Protein AF-A0A7G2CP36-F1 (afdb_monomer_lite)

Sequence (79 aa):
MSFPFWTNVFNYTYARGYIRIPIVLSVPILFNKYVLYQYEPLFQKWNAGHNQRDIWDRLEIKVANDAAVDAEEAALAEE

Structure (mmCIF, N/CA/C/O backbone):
data_AF-A0A7G2CP36-F1
#
_entry.id   AF-A0A7G2CP36-F1
#
loop_
_atom_site.group_PDB
_atom_site.id
_atom_site.type_symbol
_atom_site.label_atom_id
_atom_site.label_alt_id
_atom_site.label_comp_id
_atom_site.label_asym_id
_atom_site.label_entity_id
_atom_site.label_seq_id
_atom_site.pdbx_PDB_ins_code
_atom_site.Cartn_x
_atom_site.Cartn_y
_atom_site.Cartn_z
_atom_site.occupancy
_atom_site.B_iso_or_equiv
_atom_site.auth_seq_id
_atom_site.auth_comp_id
_atom_site.auth_asym_id
_atom_site.auth_atom_id
_atom_site.pdbx_PDB_model_num
ATOM 1 N N . MET A 1 1 ? 33.087 6.857 -27.743 1.00 53.81 1 MET A N 1
ATOM 2 C CA . MET A 1 1 ? 31.966 7.756 -27.394 1.00 53.81 1 MET A CA 1
ATOM 3 C C . MET A 1 1 ? 31.214 7.135 -26.227 1.00 53.81 1 MET A C 1
ATOM 5 O O . MET A 1 1 ? 30.724 6.024 -26.376 1.00 53.81 1 MET A O 1
ATOM 9 N N . SER A 1 2 ? 31.184 7.793 -25.067 1.00 68.38 2 SER A N 1
ATOM 10 C CA . SER A 1 2 ? 30.319 7.384 -23.955 1.00 68.38 2 SER A CA 1
ATOM 11 C C . SER A 1 2 ? 28.878 7.694 -24.348 1.00 68.38 2 SER A C 1
ATOM 13 O O . SER A 1 2 ? 28.531 8.865 -24.488 1.00 68.38 2 SER A O 1
ATOM 15 N N . PHE A 1 3 ? 28.049 6.674 -24.564 1.00 70.00 3 PHE A N 1
ATOM 16 C CA . PHE A 1 3 ? 26.615 6.902 -24.719 1.00 70.00 3 PHE A CA 1
ATOM 17 C C . PHE A 1 3 ? 26.044 7.405 -23.385 1.00 70.00 3 PHE A C 1
ATOM 19 O O . PHE A 1 3 ? 26.369 6.825 -22.344 1.00 70.00 3 PHE A O 1
ATOM 26 N N . PRO A 1 4 ? 25.209 8.460 -23.377 1.00 88.62 4 PRO A N 1
ATOM 27 C CA . PRO A 1 4 ? 24.565 8.915 -22.154 1.00 88.62 4 PRO A CA 1
ATOM 28 C C . PRO A 1 4 ? 23.759 7.767 -21.542 1.00 88.62 4 PRO A C 1
ATOM 30 O O . PRO A 1 4 ? 23.029 7.069 -22.249 1.00 88.62 4 PRO A O 1
ATOM 33 N N . PHE A 1 5 ? 23.890 7.572 -20.229 1.00 88.06 5 PHE A N 1
ATOM 34 C CA . PHE A 1 5 ? 23.273 6.454 -19.507 1.00 88.06 5 PHE A CA 1
ATOM 35 C C . PHE A 1 5 ? 21.779 6.296 -19.838 1.00 88.06 5 PHE A C 1
ATOM 37 O O . PHE A 1 5 ? 21.336 5.216 -20.224 1.00 88.06 5 PHE A O 1
ATOM 44 N N . TRP A 1 6 ? 21.021 7.394 -19.802 1.00 86.94 6 TRP A N 1
ATOM 45 C CA . TRP A 1 6 ? 19.585 7.391 -20.087 1.00 86.94 6 TRP A CA 1
ATOM 46 C C . TRP A 1 6 ? 19.239 7.049 -21.538 1.00 86.94 6 TRP A C 1
ATOM 48 O O . TRP A 1 6 ? 18.231 6.390 -21.785 1.00 86.94 6 TRP A O 1
ATOM 58 N N . THR A 1 7 ? 20.091 7.424 -22.493 1.00 87.69 7 THR A N 1
ATOM 59 C CA . THR A 1 7 ? 19.929 7.042 -23.902 1.00 87.69 7 THR A CA 1
ATOM 60 C C . THR A 1 7 ? 20.078 5.533 -24.074 1.00 87.69 7 THR A C 1
ATOM 62 O O . THR A 1 7 ? 19.281 4.911 -24.775 1.00 87.69 7 THR A O 1
ATOM 65 N N . ASN A 1 8 ? 21.048 4.921 -23.388 1.00 88.12 8 ASN A N 1
ATOM 66 C CA . ASN A 1 8 ? 21.192 3.467 -23.382 1.00 88.12 8 ASN A CA 1
ATOM 67 C C . ASN A 1 8 ? 19.981 2.790 -22.737 1.00 88.12 8 ASN A C 1
ATOM 69 O O . ASN A 1 8 ? 19.398 1.894 -23.343 1.00 88.12 8 ASN A O 1
ATOM 73 N N . VAL A 1 9 ? 19.554 3.244 -21.556 1.00 86.69 9 VAL A N 1
ATOM 74 C CA . VAL A 1 9 ? 18.376 2.683 -20.876 1.00 86.69 9 VAL A CA 1
ATOM 75 C C . VAL A 1 9 ? 17.155 2.727 -21.794 1.00 86.69 9 VAL A C 1
ATOM 77 O O . VAL A 1 9 ? 16.519 1.694 -21.999 1.00 86.69 9 VAL A O 1
ATOM 80 N N . PHE A 1 10 ? 16.868 3.872 -22.415 1.00 86.75 10 PHE A N 1
ATOM 81 C CA . PHE A 1 10 ? 15.743 4.016 -23.339 1.00 86.75 10 PHE A CA 1
ATOM 82 C C . PHE A 1 10 ? 15.825 3.040 -24.524 1.00 86.75 10 PHE A C 1
ATOM 84 O O . PHE A 1 10 ? 14.849 2.351 -24.828 1.00 86.75 10 PHE A O 1
ATOM 91 N N . ASN A 1 11 ? 16.996 2.916 -25.152 1.00 86.69 11 ASN A N 1
ATOM 92 C CA . ASN A 1 11 ? 17.185 2.025 -26.298 1.00 86.69 11 ASN A CA 1
ATOM 93 C C . ASN A 1 11 ? 16.968 0.546 -25.947 1.00 86.69 11 ASN A C 1
ATOM 95 O O . ASN A 1 11 ? 16.421 -0.204 -26.755 1.00 86.69 11 ASN A O 1
ATOM 99 N N . TYR A 1 12 ? 17.348 0.124 -24.742 1.00 83.69 12 TYR A N 1
ATOM 100 C CA . TYR A 1 12 ? 17.204 -1.271 -24.320 1.00 83.69 12 TYR A CA 1
ATOM 101 C C . TYR A 1 12 ? 15.844 -1.601 -23.697 1.00 83.69 12 TYR A C 1
ATOM 103 O O . TYR A 1 12 ? 15.454 -2.766 -23.700 1.00 83.69 12 TYR A O 1
ATOM 111 N N . THR A 1 13 ? 15.103 -0.608 -23.199 1.00 82.06 13 THR A N 1
ATOM 112 C CA . THR A 1 13 ? 13.845 -0.844 -22.465 1.00 82.06 13 THR A CA 1
ATOM 113 C C . THR A 1 13 ? 12.594 -0.350 -23.196 1.00 82.06 13 THR A C 1
ATOM 115 O O . THR A 1 13 ? 11.535 -0.958 -23.063 1.00 82.06 13 THR A O 1
ATOM 118 N N . TYR A 1 14 ? 12.698 0.695 -24.023 1.00 81.12 14 TYR A N 1
ATOM 119 C CA . TYR A 1 14 ? 11.543 1.351 -24.652 1.00 81.12 14 TYR A CA 1
ATOM 120 C C . TYR A 1 14 ? 11.553 1.353 -26.186 1.00 81.12 14 TYR A C 1
ATOM 122 O O . TYR A 1 14 ? 10.490 1.536 -26.784 1.00 81.12 14 TYR A O 1
ATOM 130 N N . ALA A 1 15 ? 12.691 1.100 -26.844 1.00 81.12 15 ALA A N 1
ATOM 131 C CA . ALA A 1 15 ? 12.769 1.132 -28.311 1.00 81.12 15 ALA A CA 1
ATOM 132 C C . ALA A 1 15 ? 12.081 -0.055 -29.009 1.00 81.12 15 ALA A C 1
ATOM 134 O O . ALA A 1 15 ? 11.749 0.033 -30.190 1.00 81.12 15 ALA A O 1
ATOM 135 N N . ARG A 1 16 ? 11.847 -1.171 -28.304 1.00 82.81 16 ARG A N 1
ATOM 136 C CA . ARG A 1 16 ? 11.191 -2.364 -28.862 1.00 82.81 16 ARG A CA 1
ATOM 137 C C . ARG A 1 16 ? 9.855 -2.620 -28.176 1.00 82.81 16 ARG A C 1
ATOM 139 O O . ARG A 1 16 ? 9.794 -2.760 -26.956 1.00 82.81 16 ARG A O 1
ATOM 146 N N . GLY A 1 17 ? 8.786 -2.737 -28.968 1.00 78.19 17 GLY A N 1
ATOM 147 C CA . GLY A 1 17 ? 7.415 -2.882 -28.464 1.00 78.19 17 GLY A CA 1
ATOM 148 C C . GLY A 1 17 ? 7.218 -4.074 -27.522 1.00 78.19 17 GLY A C 1
ATOM 149 O O . GLY A 1 17 ? 6.593 -3.923 -26.478 1.00 78.19 17 GLY A O 1
ATOM 150 N N . TYR A 1 18 ? 7.822 -5.224 -27.831 1.00 85.88 18 TYR A N 1
ATOM 151 C CA . TYR A 1 18 ? 7.719 -6.435 -27.008 1.00 85.88 18 TYR A CA 1
ATOM 152 C C . TYR A 1 18 ? 8.450 -6.340 -25.655 1.00 85.88 18 TYR A C 1
ATOM 154 O O . TYR A 1 18 ? 8.172 -7.135 -24.767 1.00 85.88 18 TYR A O 1
ATOM 162 N N . ILE A 1 19 ? 9.361 -5.373 -25.485 1.00 85.88 19 ILE A N 1
ATOM 163 C CA . ILE A 1 19 ? 10.020 -5.070 -24.201 1.00 85.88 19 ILE A CA 1
ATOM 164 C C . ILE A 1 19 ? 9.227 -3.988 -23.457 1.00 85.88 19 ILE A C 1
ATOM 166 O O . ILE A 1 19 ? 8.943 -4.118 -22.268 1.00 85.88 19 ILE A O 1
ATOM 170 N N . ARG A 1 20 ? 8.795 -2.948 -24.182 1.00 89.06 20 ARG A N 1
ATOM 171 C CA . ARG A 1 20 ? 8.029 -1.823 -23.636 1.00 89.06 20 ARG A CA 1
ATOM 172 C C . ARG A 1 20 ? 6.692 -2.253 -23.038 1.00 89.06 20 ARG A C 1
ATOM 174 O O . ARG A 1 20 ? 6.339 -1.782 -21.964 1.00 89.06 20 ARG A O 1
ATOM 181 N N . ILE A 1 21 ? 5.927 -3.097 -23.735 1.00 87.94 21 ILE A N 1
ATOM 182 C CA . ILE A 1 21 ? 4.563 -3.468 -23.321 1.00 87.94 21 ILE A CA 1
ATOM 183 C C . ILE A 1 21 ? 4.562 -4.136 -21.930 1.00 87.94 21 ILE A C 1
ATOM 185 O O . ILE A 1 21 ? 3.851 -3.637 -21.059 1.00 87.94 21 ILE A O 1
ATOM 189 N N . PRO A 1 22 ? 5.385 -5.169 -21.650 1.00 90.00 22 PRO A N 1
ATOM 190 C CA . PRO A 1 22 ? 5.496 -5.735 -20.303 1.00 90.00 22 PRO A CA 1
ATOM 191 C C . PRO A 1 22 ? 5.885 -4.717 -19.225 1.00 90.00 22 PRO A C 1
ATOM 193 O O . PRO A 1 22 ? 5.336 -4.754 -18.125 1.00 90.00 22 PRO A O 1
ATOM 196 N N . ILE A 1 23 ? 6.798 -3.787 -19.524 1.00 89.06 23 ILE A N 1
ATOM 197 C CA . ILE A 1 23 ? 7.216 -2.737 -18.578 1.00 89.06 23 ILE A CA 1
ATOM 198 C C . ILE A 1 23 ? 6.040 -1.806 -18.264 1.00 89.06 23 ILE A C 1
ATOM 200 O O . ILE A 1 23 ? 5.722 -1.583 -17.100 1.00 89.06 23 ILE A O 1
ATOM 204 N N . VAL A 1 24 ? 5.343 -1.314 -19.289 1.00 88.50 24 VAL A N 1
ATOM 205 C CA . VAL A 1 24 ? 4.201 -0.401 -19.119 1.00 88.50 24 VAL A CA 1
ATOM 206 C C . VAL A 1 24 ? 3.044 -1.066 -18.367 1.00 88.50 24 VAL A C 1
ATOM 208 O O . VAL A 1 24 ? 2.344 -0.387 -17.625 1.00 88.50 24 VAL A O 1
ATOM 211 N N . LEU A 1 25 ? 2.858 -2.382 -18.503 1.00 92.06 25 LEU A N 1
ATOM 212 C CA . LEU A 1 25 ? 1.832 -3.122 -17.760 1.00 92.06 25 LEU A CA 1
ATOM 213 C C . LEU A 1 25 ? 2.245 -3.432 -16.313 1.00 92.06 25 LEU A C 1
ATOM 215 O O . LEU A 1 25 ? 1.409 -3.393 -15.413 1.00 92.06 25 LEU A O 1
ATOM 219 N N . SER A 1 26 ? 3.521 -3.734 -16.073 1.00 92.94 26 SER A N 1
ATOM 220 C CA . SER A 1 26 ? 4.016 -4.104 -14.740 1.00 92.94 26 SER A CA 1
ATOM 221 C C . SER A 1 26 ? 4.246 -2.901 -13.827 1.00 92.94 26 SER A C 1
ATOM 223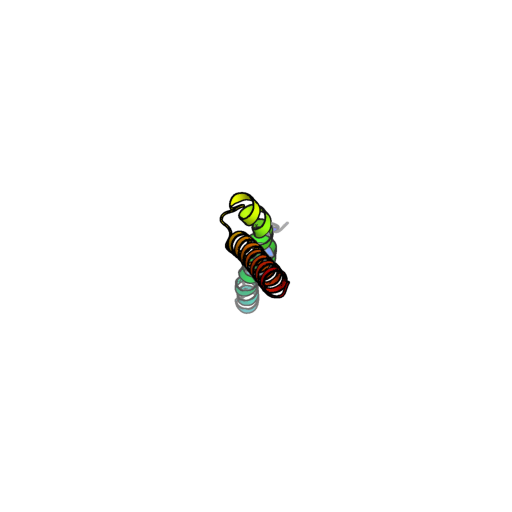 O O . SER A 1 26 ? 3.986 -3.000 -12.628 1.00 92.94 26 SER A O 1
ATOM 225 N N . VAL A 1 27 ? 4.674 -1.754 -14.365 1.00 92.75 27 VAL A N 1
ATOM 226 C CA . VAL A 1 27 ? 4.958 -0.550 -13.568 1.00 92.75 27 VAL A CA 1
ATOM 227 C C . VAL A 1 27 ? 3.748 -0.092 -12.740 1.00 92.75 27 VAL A C 1
ATOM 229 O O . VAL A 1 27 ? 3.931 0.088 -11.539 1.00 92.75 27 VAL A O 1
ATOM 232 N N . PRO A 1 28 ? 2.515 0.030 -13.274 1.00 91.69 28 PRO A N 1
ATOM 233 C CA . PRO A 1 28 ? 1.346 0.396 -12.472 1.00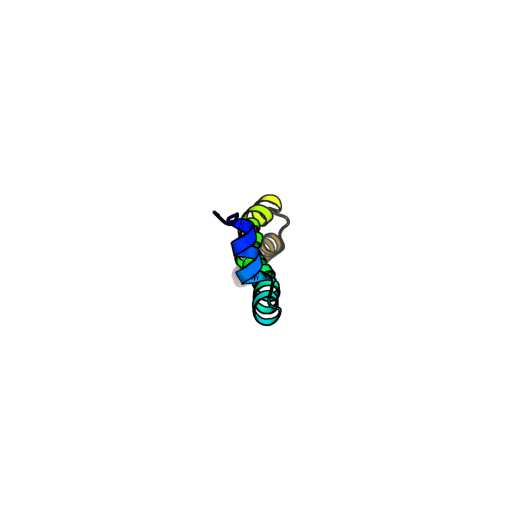 91.69 28 PRO A CA 1
ATOM 234 C C . PRO A 1 28 ? 1.029 -0.611 -11.361 1.00 91.69 28 PRO A C 1
ATOM 236 O O . PRO A 1 28 ? 0.671 -0.211 -10.256 1.00 91.69 28 PRO A O 1
ATOM 239 N N . ILE A 1 29 ? 1.195 -1.911 -11.628 1.00 93.12 29 ILE A N 1
ATOM 240 C CA . ILE A 1 29 ? 0.937 -2.979 -10.648 1.00 93.12 29 ILE A CA 1
ATOM 241 C C . ILE A 1 29 ? 1.927 -2.870 -9.487 1.00 93.12 29 ILE A C 1
ATOM 243 O O . ILE A 1 29 ? 1.536 -2.872 -8.318 1.00 93.12 29 ILE A O 1
ATOM 247 N N . LEU A 1 30 ? 3.215 -2.743 -9.811 1.00 93.12 30 LEU A N 1
ATOM 248 C CA . LEU A 1 30 ? 4.273 -2.600 -8.817 1.00 93.12 30 LEU A CA 1
ATOM 249 C C . LEU A 1 30 ? 4.154 -1.268 -8.073 1.00 93.12 30 LEU A C 1
ATOM 251 O O . LEU A 1 30 ? 4.307 -1.245 -6.858 1.00 93.12 30 LEU A O 1
ATOM 255 N N . PHE A 1 31 ? 3.822 -0.178 -8.762 1.00 91.50 31 PHE A N 1
ATOM 256 C CA . PHE A 1 31 ? 3.597 1.123 -8.138 1.00 91.50 31 PHE A CA 1
ATOM 257 C C . PHE A 1 31 ? 2.440 1.068 -7.137 1.00 91.50 31 PHE A C 1
ATOM 259 O O . PHE A 1 31 ? 2.579 1.522 -6.005 1.00 91.50 31 PHE A O 1
ATOM 266 N N . ASN A 1 32 ? 1.321 0.445 -7.501 1.00 89.88 32 ASN A N 1
ATOM 267 C CA . ASN A 1 32 ? 0.194 0.300 -6.587 1.00 89.88 32 ASN A CA 1
ATOM 268 C C . ASN A 1 32 ? 0.591 -0.521 -5.342 1.00 89.88 32 ASN A C 1
ATOM 270 O O . ASN A 1 32 ? 0.418 -0.076 -4.208 1.00 89.88 32 ASN A O 1
ATOM 274 N N . LYS A 1 33 ? 1.244 -1.670 -5.547 1.00 87.06 33 LYS A N 1
ATOM 275 C CA . LYS A 1 33 ? 1.649 -2.566 -4.455 1.00 87.06 33 LYS A CA 1
ATOM 276 C C . LYS A 1 33 ? 2.742 -1.998 -3.546 1.00 87.06 33 LYS A C 1
ATOM 278 O O . LYS A 1 33 ? 2.702 -2.221 -2.342 1.00 87.06 33 LYS A O 1
ATOM 283 N N . TYR A 1 34 ? 3.751 -1.344 -4.111 1.00 88.12 34 TYR A N 1
ATOM 284 C CA . TYR A 1 34 ? 4.945 -0.946 -3.365 1.00 88.12 34 TYR A CA 1
ATOM 285 C C . TYR A 1 34 ? 4.979 0.529 -3.009 1.00 88.12 34 TYR A C 1
ATOM 287 O O . TYR A 1 34 ? 5.755 0.885 -2.135 1.00 88.12 34 TYR A O 1
ATOM 295 N N . VAL A 1 35 ? 4.185 1.380 -3.653 1.00 87.38 35 VAL A N 1
ATOM 296 C CA . VAL A 1 35 ? 4.159 2.815 -3.355 1.00 87.38 35 VAL A CA 1
ATOM 297 C C . VAL A 1 35 ? 2.843 3.174 -2.687 1.00 87.38 35 VAL A C 1
ATOM 299 O O . VAL A 1 35 ? 2.858 3.577 -1.530 1.00 87.38 35 VAL A O 1
ATOM 302 N N . LEU A 1 36 ? 1.702 2.959 -3.351 1.00 86.12 36 LEU A N 1
ATOM 303 C CA . LEU A 1 36 ? 0.403 3.380 -2.806 1.00 86.12 36 LEU A CA 1
ATOM 304 C C . LEU A 1 36 ? 0.059 2.676 -1.489 1.00 86.12 36 LEU A C 1
ATOM 306 O O . LEU A 1 36 ? -0.309 3.342 -0.525 1.00 86.12 36 LEU A O 1
ATOM 310 N N . TYR A 1 37 ? 0.282 1.364 -1.403 1.00 84.38 37 TYR A N 1
ATOM 311 C CA . TYR A 1 37 ? 0.055 0.605 -0.167 1.00 84.38 37 TYR A CA 1
ATOM 312 C C . TYR A 1 37 ? 0.899 1.077 1.028 1.00 84.38 37 TYR A C 1
ATOM 314 O O . TYR A 1 37 ? 0.493 0.868 2.168 1.00 84.38 37 TYR A O 1
ATOM 322 N N . GLN A 1 38 ? 2.046 1.734 0.811 1.00 87.31 38 GLN A N 1
ATOM 323 C CA . GLN A 1 38 ? 2.828 2.290 1.924 1.00 87.31 38 GLN A CA 1
ATOM 324 C C . GLN A 1 38 ? 2.161 3.511 2.562 1.00 87.31 38 GLN A C 1
ATOM 326 O O . GLN A 1 38 ? 2.436 3.817 3.720 1.00 87.31 38 GLN A O 1
ATOM 331 N N . TYR A 1 39 ? 1.291 4.207 1.828 1.00 86.69 39 TYR A N 1
ATOM 332 C CA . TYR A 1 39 ? 0.565 5.363 2.347 1.00 86.69 39 TYR A CA 1
ATOM 333 C C . TYR A 1 39 ? -0.708 4.973 3.096 1.00 86.69 39 TYR A C 1
ATOM 335 O O . TYR A 1 39 ? -1.228 5.796 3.844 1.00 86.69 39 TYR A O 1
ATOM 343 N N . GLU A 1 40 ? -1.177 3.730 2.961 1.00 85.50 40 GLU A N 1
ATOM 344 C CA . GLU A 1 40 ? -2.386 3.235 3.626 1.00 85.50 40 GLU A CA 1
ATOM 345 C C . GLU A 1 40 ? -2.351 3.440 5.156 1.00 85.50 40 GLU A C 1
ATOM 347 O O . GLU A 1 40 ? -3.296 4.021 5.688 1.00 85.50 40 GLU A O 1
ATOM 352 N N . PRO A 1 41 ? -1.270 3.109 5.897 1.00 85.88 41 PRO A N 1
ATOM 353 C CA . PRO A 1 41 ? -1.227 3.356 7.341 1.00 85.88 41 PRO A CA 1
ATOM 354 C C . PRO A 1 41 ? -1.263 4.847 7.697 1.00 85.88 41 PRO A C 1
ATOM 356 O O . PRO A 1 41 ? -1.854 5.238 8.704 1.00 85.88 41 PRO A O 1
ATOM 359 N N . LEU A 1 42 ? -0.637 5.696 6.877 1.00 87.50 42 LEU A N 1
ATOM 360 C CA . LEU A 1 42 ? -0.649 7.143 7.083 1.00 87.50 42 LEU A CA 1
ATOM 361 C C . LEU A 1 42 ? -2.050 7.712 6.836 1.00 87.50 42 LEU A C 1
ATOM 363 O O . LEU A 1 42 ? -2.518 8.544 7.609 1.00 87.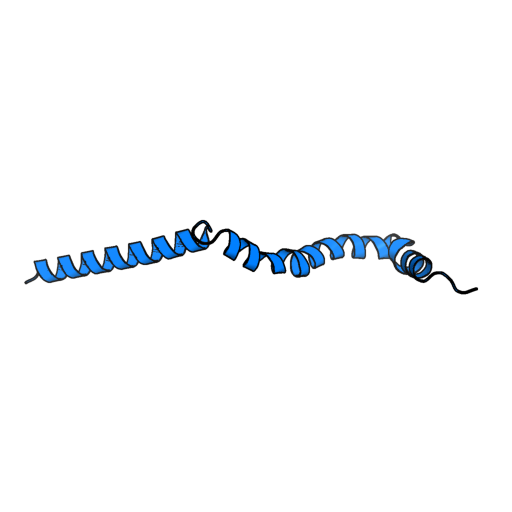50 42 LEU A O 1
ATOM 367 N N . PHE A 1 43 ? -2.725 7.228 5.794 1.00 84.88 43 PHE A N 1
ATOM 368 C CA . PHE A 1 43 ? -4.099 7.585 5.462 1.00 84.88 43 PHE A CA 1
ATOM 369 C C . PHE A 1 43 ? -5.080 7.140 6.553 1.00 84.88 43 PHE A C 1
ATOM 371 O O . PHE A 1 43 ? -5.909 7.934 6.994 1.00 84.88 43 PHE A O 1
ATOM 378 N N . GLN A 1 44 ? -4.936 5.915 7.063 1.00 87.25 44 GLN A N 1
ATOM 379 C CA . GLN A 1 44 ? -5.732 5.419 8.187 1.00 87.25 44 GLN A CA 1
ATOM 380 C C . GLN A 1 44 ? -5.497 6.251 9.450 1.00 87.25 44 GLN A C 1
ATOM 382 O O . GLN A 1 44 ? -6.456 6.638 10.114 1.00 87.25 44 GLN A O 1
ATOM 387 N N . LYS A 1 45 ? -4.242 6.602 9.756 1.00 87.06 45 LYS A N 1
ATOM 388 C CA . LYS A 1 45 ? -3.922 7.475 10.895 1.00 87.06 45 LYS A CA 1
ATOM 389 C C . LYS A 1 45 ? -4.520 8.873 10.737 1.00 87.06 45 LYS A C 1
ATOM 391 O O . LYS A 1 45 ? -4.985 9.445 11.717 1.00 87.06 45 LYS A O 1
ATOM 396 N N . TRP A 1 46 ? -4.501 9.425 9.526 1.00 88.06 46 TRP A N 1
ATOM 397 C CA . TRP A 1 46 ? -5.096 10.728 9.233 1.00 88.06 46 TRP A CA 1
ATOM 398 C C . TRP A 1 46 ? -6.614 10.730 9.452 1.00 88.06 46 TRP A C 1
ATOM 400 O O . TRP A 1 46 ? -7.160 11.682 10.001 1.00 88.06 46 TRP A O 1
ATOM 410 N N . ASN A 1 47 ? -7.280 9.641 9.075 1.00 88.69 47 ASN A N 1
ATOM 411 C CA . ASN A 1 47 ? -8.729 9.473 9.189 1.00 88.69 47 ASN A CA 1
ATOM 412 C C . ASN A 1 47 ? -9.161 8.722 10.460 1.00 88.69 47 ASN A C 1
ATOM 414 O O . ASN A 1 47 ? -10.266 8.175 10.514 1.00 88.69 47 ASN A O 1
ATOM 418 N N . ALA A 1 48 ? -8.302 8.675 11.481 1.00 88.50 48 ALA A N 1
ATOM 419 C CA . ALA A 1 48 ? -8.580 7.962 12.721 1.00 88.50 48 ALA A CA 1
ATOM 420 C C . ALA A 1 48 ? -9.926 8.395 13.329 1.00 88.50 48 ALA A C 1
ATOM 422 O O . ALA A 1 48 ? -10.223 9.583 13.455 1.00 88.50 48 ALA A O 1
ATOM 423 N N . GLY A 1 49 ? -10.757 7.418 13.689 1.00 83.56 49 GLY A N 1
ATOM 424 C CA . GLY A 1 49 ? -12.105 7.621 14.226 1.00 83.56 49 GLY A CA 1
ATOM 425 C C . GLY A 1 49 ? -13.202 7.745 13.164 1.00 83.56 49 GLY A C 1
ATOM 426 O O . GLY A 1 49 ? -14.382 7.584 13.501 1.00 83.56 49 GLY A O 1
ATOM 427 N N . HIS A 1 50 ? -12.831 7.960 11.901 1.00 87.25 50 HIS A N 1
ATOM 428 C CA . HIS A 1 50 ? -13.738 8.060 10.755 1.00 87.25 50 HIS A CA 1
ATOM 429 C C . HIS A 1 50 ? -13.531 6.948 9.722 1.00 87.25 50 HIS A C 1
ATOM 431 O O . HIS A 1 50 ? -14.312 6.848 8.775 1.00 87.25 50 HIS A O 1
ATOM 437 N N . ASN A 1 51 ? -12.521 6.093 9.898 1.00 86.69 51 ASN A N 1
ATOM 438 C CA . ASN A 1 51 ? -12.333 4.947 9.021 1.00 86.69 51 ASN A CA 1
ATOM 439 C C . ASN A 1 51 ? -13.472 3.945 9.188 1.00 86.69 51 ASN A C 1
ATOM 441 O O . ASN A 1 51 ? -14.007 3.751 10.280 1.00 86.69 51 ASN A O 1
ATOM 445 N N . GLN A 1 52 ? -13.779 3.231 8.106 1.00 86.44 52 GLN A N 1
ATOM 446 C CA . GLN A 1 52 ? -14.749 2.141 8.140 1.00 86.44 52 GLN A CA 1
ATOM 447 C C . GLN A 1 52 ? -14.381 1.103 9.208 1.00 86.44 52 GLN A C 1
ATOM 449 O O . GLN A 1 52 ? -15.255 0.679 9.954 1.00 86.44 52 GLN A O 1
ATOM 454 N N . ARG A 1 53 ? -13.094 0.753 9.334 1.00 85.75 53 ARG A N 1
ATOM 455 C CA . ARG A 1 53 ? -12.605 -0.165 10.371 1.00 85.75 53 ARG A CA 1
ATOM 456 C C . ARG A 1 53 ? -12.924 0.331 11.783 1.00 85.75 53 ARG A C 1
ATOM 458 O O . ARG A 1 53 ? -13.535 -0.398 12.544 1.00 85.75 53 ARG A O 1
ATOM 465 N N . ASP A 1 54 ? -12.637 1.596 12.076 1.00 86.31 54 ASP A N 1
ATOM 466 C CA . ASP A 1 54 ? -12.916 2.191 13.389 1.00 86.31 54 ASP A CA 1
ATOM 467 C C . ASP A 1 54 ? -14.425 2.210 13.708 1.00 86.31 54 ASP A C 1
ATOM 469 O O . ASP A 1 54 ? -14.835 2.089 14.862 1.00 86.31 54 ASP A O 1
ATOM 473 N N . ILE A 1 55 ? -15.279 2.375 12.690 1.00 89.88 55 ILE A N 1
ATOM 474 C CA . ILE A 1 55 ? -16.738 2.285 12.846 1.00 89.88 55 ILE A CA 1
ATOM 475 C C . ILE A 1 55 ? -17.160 0.850 13.179 1.00 89.88 55 ILE A C 1
ATOM 477 O O . ILE A 1 55 ? -17.982 0.664 14.076 1.00 89.88 55 ILE A O 1
ATOM 481 N N . TRP A 1 56 ? -16.602 -0.140 12.482 1.00 91.88 56 TRP A N 1
ATOM 482 C CA . TRP A 1 56 ? -16.872 -1.554 12.741 1.00 91.88 56 TRP A CA 1
ATOM 483 C C . TRP A 1 56 ? -16.420 -1.977 14.136 1.00 91.88 56 TRP A C 1
ATOM 485 O O . TRP A 1 56 ? -17.224 -2.552 14.862 1.00 91.88 56 TRP A O 1
ATOM 495 N N . ASP A 1 57 ? -15.211 -1.598 14.548 1.00 90.88 57 ASP A N 1
ATOM 496 C CA . ASP A 1 57 ? -14.678 -1.926 15.874 1.00 90.88 57 ASP A CA 1
ATOM 497 C C . ASP A 1 57 ? -15.582 -1.351 16.988 1.00 90.88 57 ASP A C 1
ATOM 499 O O . ASP A 1 57 ? -15.885 -2.021 17.976 1.00 90.88 57 ASP A O 1
ATOM 503 N N . ARG A 1 58 ? -16.105 -0.125 16.815 1.00 91.06 58 ARG A N 1
ATOM 504 C CA . ARG A 1 58 ? -17.075 0.465 17.760 1.00 91.06 58 ARG A CA 1
ATOM 505 C C . ARG A 1 58 ? -18.410 -0.277 17.796 1.00 91.06 58 ARG A C 1
ATOM 507 O O . ARG A 1 58 ? -19.008 -0.388 18.865 1.00 91.06 58 ARG A O 1
ATOM 514 N N . LEU A 1 59 ? -18.902 -0.729 16.644 1.00 92.12 59 LEU A N 1
ATOM 515 C CA . LEU A 1 59 ? -20.147 -1.493 16.563 1.00 92.12 59 LEU A CA 1
ATOM 516 C C . LEU A 1 59 ? -19.997 -2.863 17.220 1.00 92.12 59 LEU A C 1
ATOM 518 O O . LEU A 1 59 ? -20.886 -3.267 17.962 1.00 92.12 59 LEU A O 1
ATOM 522 N N . GLU A 1 60 ? -18.874 -3.541 16.996 1.00 93.75 60 GLU A N 1
ATOM 523 C CA . GLU A 1 60 ? -18.574 -4.837 17.605 1.00 93.75 60 GLU A CA 1
ATOM 524 C C . GLU A 1 60 ? -18.552 -4.743 19.136 1.00 93.75 60 GLU A C 1
ATOM 526 O O . GLU A 1 60 ? -19.237 -5.512 19.810 1.00 93.75 60 GLU A 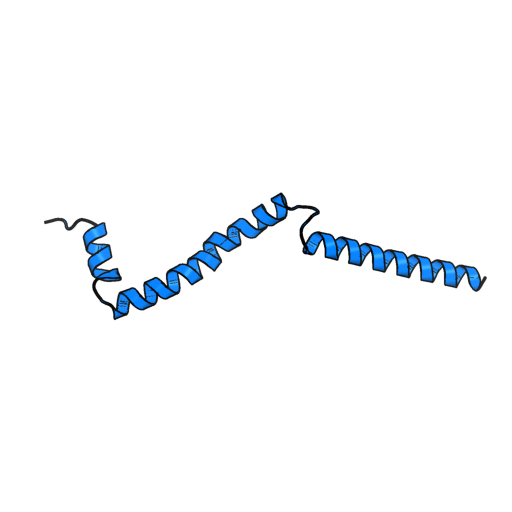O 1
ATOM 531 N N . ILE A 1 61 ? -17.865 -3.734 19.686 1.00 93.12 61 ILE A N 1
ATOM 532 C CA . ILE A 1 61 ? -17.848 -3.473 21.134 1.00 93.12 61 ILE A CA 1
ATOM 533 C C . ILE A 1 61 ? -19.261 -3.207 21.664 1.00 93.12 61 ILE A C 1
ATOM 535 O O . ILE A 1 61 ? -19.636 -3.723 22.715 1.00 93.12 61 ILE A O 1
ATOM 539 N N . LYS A 1 62 ? -20.057 -2.405 20.945 1.00 93.12 62 LYS A N 1
ATOM 540 C CA . LYS A 1 62 ? -21.424 -2.090 21.364 1.00 93.12 62 LYS A CA 1
ATOM 541 C C . LYS A 1 62 ? -22.293 -3.347 21.427 1.00 93.12 62 LYS A C 1
ATOM 543 O O . LYS A 1 62 ? -22.931 -3.572 22.445 1.00 93.12 62 LYS A O 1
ATOM 548 N N . VAL A 1 63 ? -22.284 -4.172 20.380 1.00 94.38 63 VAL A N 1
ATOM 549 C CA . VAL A 1 63 ? -23.085 -5.406 20.340 1.00 94.38 63 VAL A CA 1
ATOM 550 C C . VAL A 1 63 ? -22.664 -6.379 21.442 1.00 94.38 63 VAL A C 1
ATOM 552 O O . VAL A 1 63 ? -23.523 -7.000 22.060 1.00 94.38 63 VAL A O 1
ATOM 555 N N . ALA A 1 64 ? -21.363 -6.496 21.723 1.00 94.06 64 ALA A N 1
ATOM 556 C CA . ALA A 1 64 ? -20.877 -7.339 22.813 1.00 94.06 64 ALA A CA 1
ATOM 557 C C . ALA A 1 64 ? -21.365 -6.856 24.190 1.00 94.06 64 ALA A C 1
ATOM 559 O O . ALA A 1 64 ? -21.750 -7.674 25.022 1.00 94.06 64 ALA A O 1
ATOM 560 N N . ASN A 1 65 ? -21.379 -5.540 24.417 1.00 93.38 65 ASN A N 1
ATOM 561 C CA . ASN A 1 65 ? -21.888 -4.961 25.659 1.00 93.38 65 ASN A CA 1
ATOM 562 C C . ASN A 1 65 ? -23.401 -5.142 25.795 1.00 93.38 65 ASN A C 1
ATOM 564 O O . ASN A 1 65 ? -23.852 -5.553 26.858 1.00 93.38 65 ASN A O 1
ATOM 568 N N . ASP A 1 66 ? -24.164 -4.880 24.730 1.00 92.06 66 ASP A N 1
ATOM 569 C CA . ASP A 1 66 ? -25.622 -5.049 24.730 1.00 92.06 66 ASP A CA 1
ATOM 570 C C . ASP A 1 66 ? -25.983 -6.513 25.070 1.00 92.06 66 ASP A C 1
ATOM 572 O O . ASP A 1 66 ? -26.794 -6.765 25.954 1.00 92.06 66 ASP A O 1
ATOM 576 N N . ALA A 1 67 ? -25.281 -7.490 24.480 1.00 90.50 67 ALA A N 1
ATOM 577 C CA . ALA A 1 67 ? -25.484 -8.909 24.786 1.00 90.50 67 ALA A CA 1
ATOM 578 C C . ALA A 1 67 ? -25.118 -9.297 26.234 1.00 90.50 67 ALA A C 1
ATOM 580 O O . ALA A 1 67 ? -25.736 -10.193 26.808 1.00 90.50 67 ALA A O 1
ATOM 581 N N . ALA A 1 68 ? -24.100 -8.662 26.821 1.00 89.12 68 ALA A N 1
ATOM 582 C CA . ALA A 1 68 ? -23.711 -8.911 28.208 1.00 89.12 68 ALA A CA 1
ATOM 583 C C . ALA A 1 68 ? -24.745 -8.348 29.195 1.00 89.12 68 ALA A C 1
ATOM 585 O O . ALA A 1 68 ? -25.067 -9.012 30.178 1.00 89.12 68 ALA A O 1
ATOM 586 N N . VAL A 1 69 ? -25.283 -7.160 28.903 1.00 90.50 69 VAL A N 1
ATOM 587 C CA . VAL A 1 69 ? -26.352 -6.532 29.690 1.00 90.50 69 VAL A CA 1
ATOM 588 C C . VAL A 1 69 ? -27.622 -7.377 29.634 1.00 90.50 69 VAL A C 1
ATOM 590 O O . VAL A 1 69 ? -28.164 -7.708 30.684 1.00 90.50 69 VAL A O 1
ATOM 593 N N . ASP A 1 70 ? -28.042 -7.813 28.443 1.00 87.50 70 ASP A N 1
ATOM 594 C CA . ASP A 1 70 ? -29.217 -8.681 28.285 1.00 87.50 70 ASP A CA 1
ATOM 595 C C . ASP A 1 70 ? -29.075 -9.993 29.088 1.00 87.50 70 ASP A C 1
ATOM 597 O O . ASP A 1 70 ? -30.040 -10.492 29.668 1.00 87.50 70 ASP A O 1
ATOM 601 N N . ALA A 1 71 ? -27.863 -10.558 29.151 1.00 83.31 71 ALA A N 1
ATOM 602 C CA . ALA A 1 71 ? -27.583 -11.766 29.926 1.00 83.31 71 ALA A CA 1
ATOM 603 C C . ALA A 1 71 ? -27.618 -11.528 31.448 1.00 83.31 71 ALA A C 1
ATOM 605 O O . ALA A 1 71 ? -28.085 -12.394 32.189 1.00 83.31 71 ALA A O 1
ATOM 606 N N . GLU A 1 72 ? -27.136 -10.375 31.918 1.00 82.81 72 GLU A N 1
ATOM 607 C CA . GLU A 1 72 ? -27.197 -9.984 33.332 1.00 82.81 72 GLU A CA 1
ATOM 608 C C . GLU A 1 72 ? -28.644 -9.717 33.775 1.00 82.81 72 GLU A C 1
ATOM 610 O O . GLU A 1 72 ? -29.069 -10.214 34.819 1.00 82.81 72 GLU A O 1
ATOM 615 N N . GLU A 1 73 ? -29.433 -9.014 32.957 1.00 83.88 73 GLU A N 1
ATOM 616 C CA . GLU A 1 73 ? -30.858 -8.780 33.220 1.00 83.88 73 GLU A CA 1
ATOM 617 C C . GLU A 1 73 ? -31.658 -10.089 33.266 1.00 83.88 73 GLU A C 1
ATOM 619 O O . GLU A 1 73 ? -32.507 -10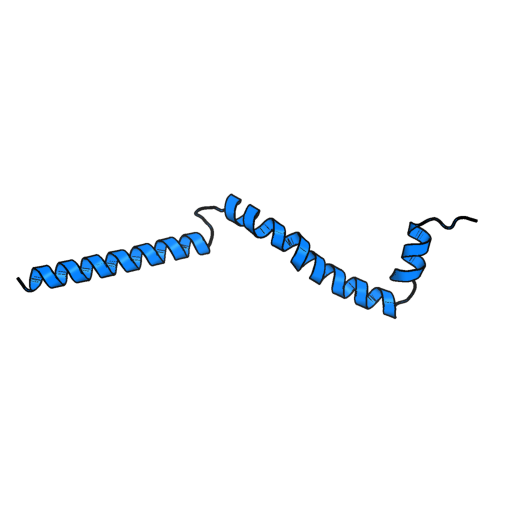.261 34.144 1.00 83.88 73 GLU A O 1
ATOM 624 N N . ALA A 1 74 ? -31.365 -11.041 32.373 1.00 80.12 74 ALA A N 1
ATOM 625 C CA . ALA A 1 74 ? -31.990 -12.362 32.398 1.00 80.12 74 ALA A CA 1
ATOM 626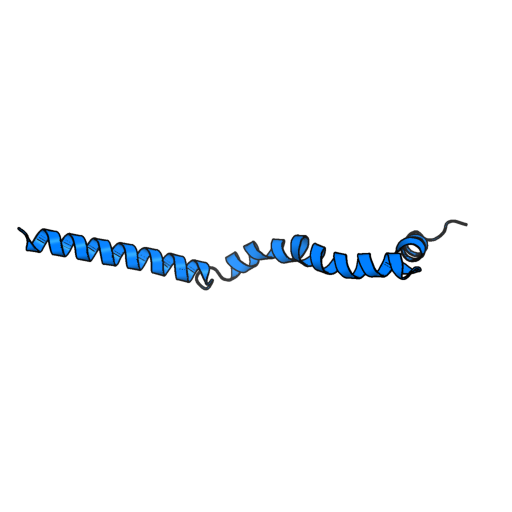 C C . ALA A 1 74 ? -31.645 -13.149 33.675 1.00 80.12 74 ALA A C 1
ATOM 628 O O . ALA A 1 74 ? -32.528 -13.771 34.261 1.00 80.12 74 ALA A O 1
ATOM 629 N N . ALA A 1 75 ? -30.392 -13.090 34.139 1.00 78.44 75 ALA A N 1
ATOM 630 C CA . ALA A 1 75 ? -29.966 -13.771 35.361 1.00 78.44 75 ALA A CA 1
ATOM 631 C C . ALA A 1 75 ? -30.623 -13.185 36.625 1.00 78.44 75 ALA A C 1
ATOM 633 O O . ALA A 1 75 ? -31.012 -13.937 37.514 1.00 78.44 75 ALA A O 1
ATOM 634 N N . LEU A 1 76 ? -30.792 -11.859 36.688 1.00 77.88 76 LEU A N 1
ATOM 635 C CA . LEU A 1 76 ? -31.470 -11.177 37.799 1.00 77.88 76 LEU A CA 1
ATOM 636 C C . LEU A 1 76 ? -32.989 -11.403 37.814 1.00 77.88 76 LEU A C 1
ATOM 638 O O . LEU A 1 76 ? -33.615 -11.249 38.857 1.00 77.88 76 LEU A O 1
ATOM 642 N N . ALA A 1 77 ? -33.596 -11.737 36.673 1.00 74.94 77 ALA A N 1
ATOM 643 C CA . ALA A 1 77 ? -35.021 -12.054 36.582 1.00 74.94 77 ALA A CA 1
ATOM 644 C C . ALA A 1 77 ? -35.357 -13.498 37.010 1.00 74.94 77 ALA A C 1
ATOM 646 O O . ALA A 1 77 ? -36.532 -13.809 37.213 1.00 74.94 77 ALA A O 1
ATOM 647 N N . GLU A 1 78 ? -34.352 -14.375 37.113 1.00 67.50 78 GLU A N 1
ATOM 648 C CA . GLU A 1 78 ? -34.492 -15.763 37.577 1.00 67.50 78 GLU A CA 1
ATOM 649 C C . GLU A 1 78 ? -34.240 -15.941 39.094 1.00 67.50 78 GLU A C 1
ATOM 651 O O . GLU A 1 78 ? -34.533 -17.018 39.621 1.00 67.50 78 GLU A O 1
ATOM 656 N N . GLU A 1 79 ? -33.746 -14.907 39.796 1.00 53.69 79 GLU A N 1
ATOM 657 C CA . GLU A 1 79 ? -33.635 -14.830 41.273 1.00 53.69 79 GLU A CA 1
ATOM 658 C C . GLU A 1 79 ? -34.915 -14.304 41.949 1.00 53.69 79 GLU A C 1
ATOM 660 O O . GLU A 1 79 ? -35.277 -14.861 43.017 1.00 53.69 79 GLU A O 1
#

Secondary structure (DSSP, 8-state):
----HHHHHHHHHTSSHHHHHHHHHHHHHHHIIIIIHHHHHHHHHHTTTTSHHHHHHHHHHHHHHHHHHHHHHHHHH--

Foldseek 3Di:
DDDPPVVVVCVVQPVDPVRPVVCVVVVVVCCCVPPVVVCVVVVCVVCPCNDPVNVVVVVVVVVVVVVVVVVVVVVVVVD

pLDDT: mean 85.95, std 7.49, range [53.69, 94.38]

Radius of gyration: 27.97 Å; chains: 1; bounding box: 67×26×70 Å

Organism: NCBI:txid59799